Protein AF-A0A7U9L1Z5-F1 (afdb_monomer)

Secondary structure (DSSP, 8-state):
-------------------SSTTTT-HHHHHHHHHHHHSTT--HHHHHHHHHHT-SS---HHHHHHHHHHHHHS---

Solvent-accessible surface area (backbone atoms only — not comparable to full-atom values): 5092 Å² total; per-residue (Å²): 136,85,92,74,93,78,89,77,84,79,81,64,78,81,65,80,82,77,68,93,50,84,63,66,93,35,71,65,32,55,50,38,40,52,52,47,70,77,40,78,87,65,51,70,69,62,50,38,57,55,56,41,73,74,39,96,66,84,65,56,68,71,58,48,52,54,36,44,50,45,25,69,78,52,61,84,131

pLDDT: mean 75.95, std 15.89, range [41.72, 92.44]

Radius of gyration: 19.93 Å; Cα contacts (8 Å, |Δi|>4): 42; chains: 1; bounding box: 41×33×59 Å

Structure (mmCIF, N/CA/C/O backbone):
data_AF-A0A7U9L1Z5-F1
#
_entry.id   AF-A0A7U9L1Z5-F1
#
loop_
_atom_site.group_PDB
_atom_site.id
_atom_site.type_symbol
_atom_site.label_atom_id
_atom_site.label_alt_id
_atom_site.label_comp_id
_atom_site.label_asym_id
_atom_site.label_entity_id
_atom_site.label_seq_id
_atom_site.pdbx_PDB_ins_code
_atom_site.Cartn_x
_atom_site.Cartn_y
_atom_site.Cartn_z
_atom_site.occupancy
_atom_site.B_iso_or_equiv
_atom_site.auth_seq_id
_atom_site.auth_comp_id
_atom_site.auth_asym_id
_atom_site.auth_atom_id
_atom_site.pdbx_PDB_model_num
ATOM 1 N N . MET A 1 1 ? 30.659 -24.675 -48.612 1.00 41.72 1 MET A N 1
ATOM 2 C CA . MET A 1 1 ? 31.074 -23.309 -48.227 1.00 41.72 1 MET A CA 1
ATOM 3 C C . MET A 1 1 ? 30.094 -22.774 -47.202 1.00 41.72 1 MET A C 1
ATOM 5 O O . MET A 1 1 ? 28.901 -23.030 -47.298 1.00 41.72 1 MET A O 1
ATOM 9 N N . GLU A 1 2 ? 30.642 -22.150 -46.172 1.00 48.47 2 GLU A N 1
ATOM 10 C CA . GLU A 1 2 ? 30.036 -21.869 -44.875 1.00 48.47 2 GLU A CA 1
ATOM 11 C C . GLU A 1 2 ? 28.915 -20.814 -44.934 1.00 48.47 2 GLU A C 1
ATOM 13 O O . GLU A 1 2 ? 29.011 -19.814 -45.644 1.00 48.47 2 GLU A O 1
ATOM 18 N N . ARG A 1 3 ? 27.842 -21.019 -44.154 1.00 53.56 3 ARG A N 1
ATOM 19 C CA . ARG A 1 3 ? 26.787 -20.016 -43.936 1.00 53.56 3 ARG A CA 1
ATOM 20 C C . ARG A 1 3 ? 27.331 -18.898 -43.048 1.00 53.56 3 ARG A C 1
ATOM 22 O O . ARG A 1 3 ? 27.702 -19.157 -41.907 1.00 53.56 3 ARG A O 1
ATOM 29 N N . LYS A 1 4 ? 27.274 -17.643 -43.502 1.00 49.25 4 LYS A N 1
ATOM 30 C CA . LYS A 1 4 ? 27.435 -16.484 -42.611 1.00 49.25 4 LYS A CA 1
ATOM 31 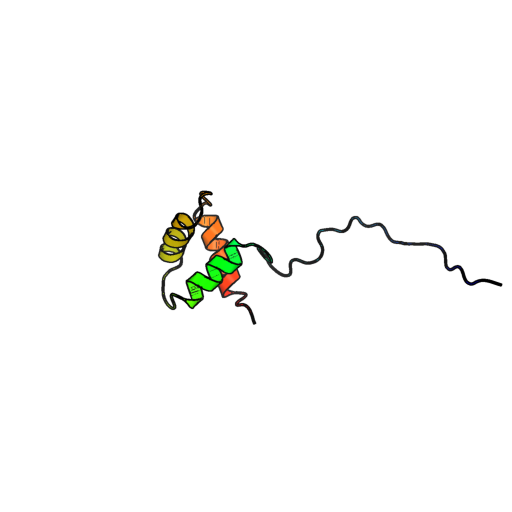C C . LYS A 1 4 ? 26.512 -15.340 -43.022 1.00 49.25 4 LYS A C 1
ATOM 33 O O . LYS A 1 4 ? 26.915 -14.420 -43.725 1.00 49.25 4 LYS A O 1
ATOM 38 N N . GLY A 1 5 ? 25.267 -15.400 -42.548 1.00 48.84 5 GLY A N 1
ATOM 39 C CA . GLY A 1 5 ? 24.376 -14.243 -42.528 1.00 48.84 5 GLY A CA 1
ATOM 40 C C . GLY A 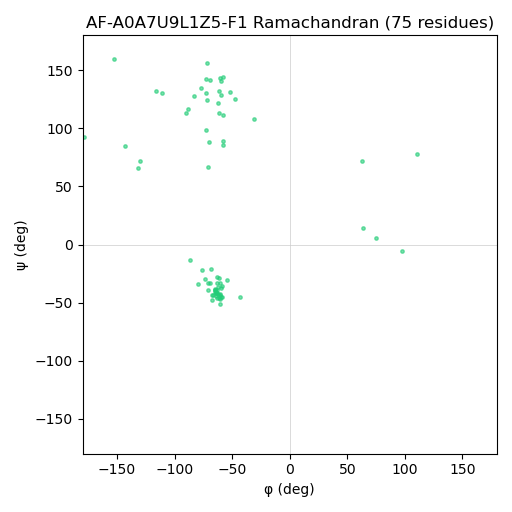1 5 ? 24.989 -13.153 -41.649 1.00 48.84 5 GLY A C 1
ATOM 41 O O . GLY A 1 5 ? 25.157 -13.341 -40.445 1.00 48.84 5 GLY A O 1
ATOM 42 N N . ARG A 1 6 ? 25.382 -12.034 -42.260 1.00 56.44 6 ARG A N 1
ATOM 43 C CA . ARG A 1 6 ? 25.855 -10.832 -41.570 1.00 56.44 6 ARG A CA 1
ATOM 44 C C . ARG A 1 6 ? 24.828 -9.721 -41.752 1.00 56.44 6 ARG A C 1
ATOM 46 O O . ARG A 1 6 ? 24.495 -9.389 -42.881 1.00 56.44 6 ARG A O 1
ATOM 53 N N . GLY A 1 7 ? 24.458 -9.086 -40.641 1.00 51.44 7 GLY A N 1
ATOM 54 C CA . GLY A 1 7 ? 24.219 -7.642 -40.634 1.00 51.44 7 GLY A CA 1
ATOM 55 C C . GLY A 1 7 ? 22.776 -7.178 -40.463 1.00 51.44 7 GLY A C 1
ATOM 56 O O . GLY A 1 7 ? 22.170 -6.713 -41.415 1.00 51.44 7 GLY A O 1
ATOM 57 N N . HIS A 1 8 ? 22.271 -7.205 -39.230 1.00 44.31 8 HIS A N 1
ATOM 58 C CA . HIS A 1 8 ? 21.955 -5.977 -38.482 1.00 44.31 8 HIS A CA 1
ATOM 59 C C . HIS A 1 8 ? 21.427 -6.371 -37.100 1.00 44.31 8 HIS A C 1
ATOM 61 O O . HIS A 1 8 ? 20.237 -6.597 -36.894 1.00 44.31 8 HIS A O 1
ATOM 67 N N . VAL A 1 9 ? 22.329 -6.458 -36.122 1.00 50.16 9 VAL A N 1
ATOM 68 C CA . VAL A 1 9 ? 21.913 -6.404 -34.720 1.00 50.16 9 VAL A CA 1
ATOM 69 C C . VAL A 1 9 ? 21.543 -4.948 -34.488 1.00 50.16 9 VAL A C 1
ATOM 71 O O . VAL A 1 9 ? 22.421 -4.100 -34.355 1.00 50.16 9 VAL A O 1
ATOM 74 N N . GLY A 1 10 ? 20.245 -4.651 -34.548 1.00 49.28 10 GLY A N 1
ATOM 75 C CA . GLY A 1 10 ? 19.692 -3.360 -34.168 1.00 49.28 10 GLY A CA 1
ATOM 76 C C . GLY A 1 10 ? 20.053 -3.073 -32.717 1.00 49.28 10 GLY A C 1
ATOM 77 O O . GLY A 1 10 ? 19.323 -3.439 -31.800 1.00 49.28 10 GLY A O 1
ATOM 78 N N . GLY A 1 11 ? 21.207 -2.443 -32.515 1.00 54.66 11 GLY A N 1
ATOM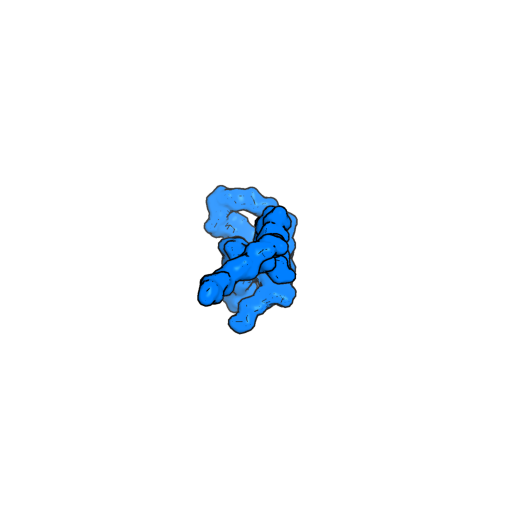 79 C CA . GLY A 1 11 ? 21.669 -1.923 -31.240 1.00 54.66 11 GLY A CA 1
ATOM 80 C C . GLY A 1 11 ? 20.850 -0.701 -30.855 1.00 54.66 11 GLY A C 1
ATOM 81 O O . GLY A 1 11 ? 21.371 0.406 -30.806 1.00 54.66 11 GLY A O 1
ATOM 82 N N . ARG A 1 12 ? 19.556 -0.890 -30.578 1.00 57.97 12 ARG A N 1
ATOM 83 C CA . ARG A 1 12 ? 18.862 0.018 -29.671 1.00 57.97 12 ARG A CA 1
ATOM 84 C C . ARG A 1 12 ? 19.385 -0.300 -28.270 1.00 57.97 12 ARG A C 1
ATOM 86 O O . ARG A 1 12 ? 19.420 -1.482 -27.911 1.00 57.97 12 ARG A O 1
ATOM 93 N N . PRO A 1 13 ? 19.805 0.700 -27.477 1.00 53.41 13 PRO A N 1
ATOM 94 C CA . PRO A 1 13 ? 20.141 0.456 -26.083 1.00 53.41 13 PRO A CA 1
ATOM 95 C C . PRO A 1 13 ? 18.947 -0.263 -25.458 1.00 53.41 13 PRO A C 1
ATOM 97 O O . PRO A 1 13 ? 17.806 0.133 -25.703 1.00 53.41 13 PRO A O 1
ATOM 100 N N . LYS A 1 14 ? 19.199 -1.364 -24.736 1.00 52.97 14 LYS A N 1
ATOM 101 C CA . LYS A 1 14 ? 18.179 -2.088 -23.971 1.00 52.97 14 LYS A CA 1
ATOM 102 C C . LYS A 1 14 ? 17.573 -1.096 -22.976 1.00 52.97 14 LYS A C 1
ATOM 104 O O . LYS A 1 14 ? 18.016 -1.015 -21.833 1.00 52.97 14 LYS A O 1
ATOM 109 N N . GLY A 1 15 ? 16.573 -0.328 -23.414 1.00 50.38 15 GLY A N 1
ATOM 110 C CA . GLY A 1 15 ? 15.610 0.295 -22.526 1.00 50.38 15 GLY A CA 1
ATOM 111 C C . GLY A 1 15 ? 15.165 -0.813 -21.591 1.00 50.38 15 GLY A C 1
ATOM 112 O O . GLY A 1 15 ? 14.882 -1.916 -22.069 1.00 50.38 15 GLY A O 1
ATOM 113 N N . ARG A 1 16 ? 15.287 -0.563 -20.283 1.00 56.59 16 ARG A N 1
ATOM 114 C CA . ARG A 1 16 ? 15.029 -1.520 -19.200 1.00 56.59 16 ARG A CA 1
ATOM 115 C C . ARG A 1 16 ? 13.929 -2.487 -19.631 1.00 56.59 16 ARG A C 1
ATOM 117 O O . ARG A 1 16 ? 12.789 -2.073 -19.815 1.00 56.59 16 ARG A O 1
ATOM 124 N N . ARG A 1 17 ? 14.301 -3.741 -19.907 1.00 53.59 17 ARG A N 1
ATOM 125 C CA . ARG A 1 17 ? 13.351 -4.762 -20.350 1.00 53.59 17 ARG A CA 1
ATOM 126 C C . ARG A 1 17 ? 12.269 -4.892 -19.276 1.00 53.59 17 ARG A C 1
ATOM 128 O O . ARG A 1 17 ? 12.564 -5.374 -18.193 1.00 53.59 17 ARG A O 1
ATOM 135 N N . GLY A 1 18 ? 11.060 -4.458 -19.627 1.00 54.34 18 GLY A N 1
ATOM 136 C CA . GLY A 1 18 ? 9.788 -5.016 -19.173 1.00 54.34 18 GLY A CA 1
ATOM 137 C C . GLY A 1 18 ? 9.505 -4.939 -17.680 1.00 54.34 18 GLY A C 1
ATOM 138 O O . GLY A 1 18 ? 9.460 -5.976 -17.029 1.00 54.34 18 GLY A O 1
ATOM 139 N N . LEU A 1 19 ? 9.227 -3.743 -17.161 1.00 55.66 19 LEU A N 1
ATOM 140 C CA . LEU A 1 19 ? 8.282 -3.666 -16.049 1.00 55.66 19 LEU A CA 1
ATOM 141 C C . LEU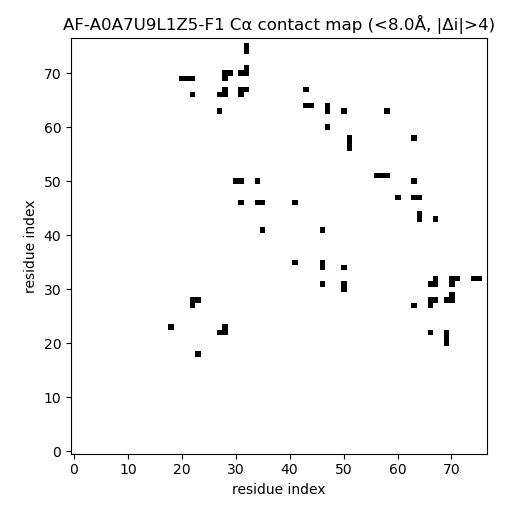 A 1 19 ? 6.890 -3.491 -16.668 1.00 55.66 19 LEU A C 1
ATOM 143 O O . LEU A 1 19 ? 6.633 -2.486 -17.326 1.00 55.66 19 LEU A O 1
ATOM 147 N N . THR A 1 20 ? 6.033 -4.497 -16.517 1.00 65.50 20 THR A N 1
ATOM 148 C CA . THR A 1 20 ? 4.625 -4.511 -16.934 1.00 6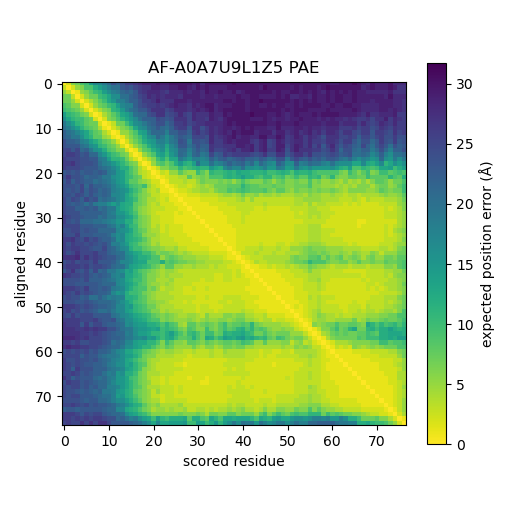5.50 20 THR A CA 1
ATOM 149 C C . THR A 1 20 ? 3.816 -3.455 -16.176 1.00 65.50 20 THR A C 1
ATOM 151 O O . THR A 1 20 ? 2.844 -2.933 -16.711 1.00 65.50 20 THR A O 1
ATOM 154 N N . TYR A 1 21 ? 4.234 -3.107 -14.954 1.00 66.19 21 TYR A N 1
ATOM 155 C CA . TYR A 1 21 ? 3.595 -2.099 -14.107 1.00 66.19 21 TYR A CA 1
ATOM 156 C C . TYR A 1 21 ? 4.608 -1.446 -13.140 1.00 66.19 21 TYR A C 1
ATOM 158 O O . TYR A 1 21 ? 5.697 -1.993 -12.912 1.00 66.19 21 TYR A O 1
ATOM 166 N N . PRO A 1 22 ? 4.307 -0.246 -12.599 1.00 73.69 22 PRO A N 1
ATOM 167 C CA . PRO A 1 22 ? 5.205 0.467 -11.692 1.00 73.69 22 PRO A CA 1
ATOM 168 C C . PRO A 1 22 ? 5.556 -0.361 -10.446 1.00 73.69 22 PRO A C 1
ATOM 170 O O . PRO A 1 22 ? 4.728 -1.093 -9.921 1.00 73.69 22 PRO A O 1
ATOM 173 N N . TYR A 1 23 ? 6.796 -0.223 -9.962 1.00 78.12 23 TYR A N 1
ATOM 174 C CA . TYR A 1 23 ? 7.327 -0.937 -8.785 1.00 78.12 23 TYR A CA 1
ATOM 175 C C . TYR A 1 23 ? 7.409 -2.468 -8.916 1.00 78.12 23 TYR A C 1
ATOM 177 O O .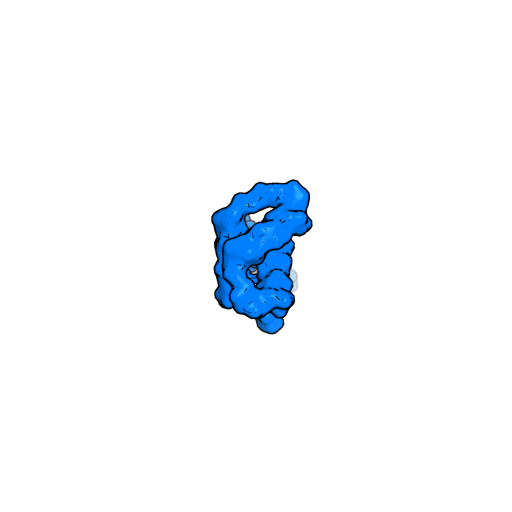 TYR A 1 23 ? 7.616 -3.164 -7.925 1.00 78.12 23 TYR A O 1
ATOM 185 N N . GLN A 1 24 ? 7.293 -3.027 -10.121 1.00 75.56 24 GLN A N 1
ATOM 186 C CA . GLN A 1 24 ? 7.557 -4.449 -10.316 1.00 75.56 24 GLN A CA 1
ATOM 187 C C . GLN A 1 24 ? 9.018 -4.791 -9.954 1.00 75.56 24 GLN A C 1
ATOM 189 O O . GLN A 1 24 ? 9.957 -4.102 -10.355 1.00 75.56 24 GLN A O 1
ATOM 194 N N . GLY A 1 25 ? 9.194 -5.855 -9.163 1.00 77.12 25 GLY A N 1
ATOM 195 C CA . GLY A 1 25 ? 10.488 -6.243 -8.588 1.00 77.12 25 GLY A CA 1
ATOM 196 C C . GLY A 1 25 ? 10.952 -5.371 -7.415 1.00 77.12 25 GLY A C 1
ATOM 197 O O . GLY A 1 25 ? 12.071 -5.544 -6.940 1.00 77.12 25 GLY A O 1
ATOM 198 N N . ASP A 1 26 ? 10.123 -4.433 -6.950 1.00 83.56 26 ASP A N 1
ATOM 199 C CA . ASP A 1 26 ? 10.410 -3.602 -5.785 1.00 83.56 26 ASP A CA 1
ATOM 200 C C . ASP A 1 26 ? 10.043 -4.344 -4.494 1.00 83.56 26 ASP A C 1
ATOM 202 O O . ASP A 1 26 ? 8.909 -4.788 -4.309 1.00 83.56 26 ASP A O 1
ATOM 206 N N . GLU A 1 27 ? 10.987 -4.421 -3.561 1.00 85.19 27 GLU A N 1
ATOM 207 C CA . GLU A 1 27 ? 10.785 -5.006 -2.230 1.00 85.19 27 GLU A CA 1
ATOM 208 C C . GLU A 1 27 ? 9.605 -4.375 -1.469 1.00 85.19 27 GLU A C 1
ATOM 210 O O . GLU A 1 27 ? 8.925 -5.044 -0.691 1.00 85.19 27 GLU A O 1
ATOM 215 N N . ARG A 1 28 ? 9.313 -3.091 -1.715 1.00 88.19 28 ARG A N 1
ATOM 216 C CA . ARG A 1 28 ?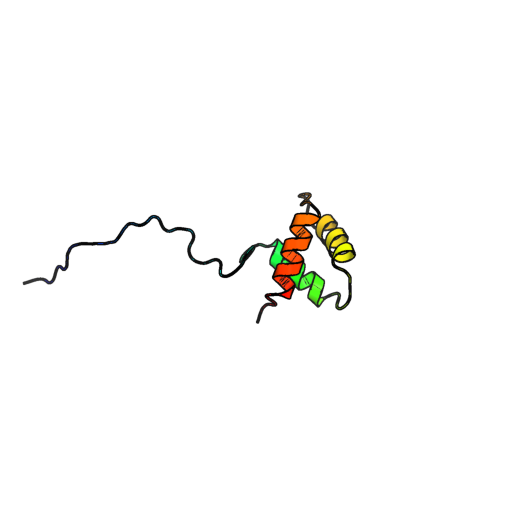 8.198 -2.380 -1.079 1.00 88.19 28 ARG A CA 1
ATOM 217 C C . ARG A 1 28 ? 6.852 -2.864 -1.594 1.00 88.19 28 ARG A C 1
ATOM 219 O O . ARG A 1 28 ? 5.890 -2.876 -0.834 1.00 88.19 28 ARG A O 1
ATOM 226 N N . LEU A 1 29 ? 6.778 -3.265 -2.862 1.00 88.25 29 LEU A N 1
ATOM 227 C CA . LEU A 1 29 ? 5.561 -3.825 -3.437 1.00 88.25 29 LEU A CA 1
ATOM 228 C C . LEU A 1 29 ? 5.244 -5.179 -2.798 1.00 88.25 29 LEU A C 1
ATOM 230 O O . LEU A 1 29 ? 4.105 -5.415 -2.402 1.00 88.25 29 LEU A O 1
ATOM 234 N N . THR A 1 30 ? 6.253 -6.031 -2.619 1.00 88.62 30 THR A N 1
ATOM 235 C CA . THR A 1 30 ? 6.104 -7.303 -1.900 1.00 88.62 30 THR A CA 1
ATOM 236 C C . THR A 1 30 ? 5.648 -7.078 -0.456 1.00 88.62 30 THR A C 1
ATOM 238 O O . THR A 1 30 ? 4.696 -7.716 -0.012 1.00 88.62 30 THR A O 1
ATOM 241 N N . LEU A 1 31 ? 6.247 -6.120 0.262 1.00 89.25 31 LEU A N 1
ATOM 242 C CA . LEU A 1 31 ? 5.822 -5.769 1.624 1.00 89.25 31 LEU A CA 1
ATOM 243 C C . LEU A 1 31 ? 4.386 -5.238 1.671 1.00 89.25 31 LEU A C 1
ATOM 245 O O . LEU A 1 31 ? 3.603 -5.639 2.528 1.00 89.25 31 LEU A O 1
ATOM 249 N N . ALA A 1 32 ? 4.010 -4.376 0.727 1.00 90.50 32 ALA A N 1
ATOM 250 C CA . ALA A 1 32 ? 2.651 -3.860 0.616 1.00 90.50 32 ALA A CA 1
ATOM 251 C C . ALA A 1 32 ? 1.631 -4.986 0.383 1.00 90.50 32 ALA A C 1
ATOM 253 O O . ALA A 1 32 ? 0.581 -5.008 1.025 1.00 90.50 32 ALA A O 1
ATOM 254 N N . ARG A 1 33 ? 1.952 -5.959 -0.479 1.00 89.44 33 ARG A N 1
ATOM 255 C CA . ARG A 1 33 ? 1.119 -7.149 -0.717 1.00 89.44 33 ARG A CA 1
ATOM 256 C C . ARG A 1 33 ? 0.973 -8.010 0.532 1.00 89.44 33 ARG A C 1
ATOM 258 O O . ARG A 1 33 ? -0.140 -8.397 0.876 1.00 89.44 33 ARG A O 1
ATOM 265 N N . GLN A 1 34 ? 2.071 -8.272 1.239 1.00 89.75 34 GLN A N 1
ATOM 266 C CA . GLN A 1 34 ? 2.042 -9.012 2.503 1.00 89.75 34 GLN A CA 1
ATOM 267 C C . GLN A 1 34 ? 1.183 -8.298 3.550 1.00 89.75 34 GLN A C 1
ATOM 269 O O . GLN A 1 34 ? 0.356 -8.934 4.200 1.00 89.75 34 GLN A O 1
ATOM 274 N N . ALA A 1 35 ? 1.319 -6.976 3.665 1.00 90.19 35 ALA A N 1
ATOM 275 C CA . ALA A 1 35 ? 0.545 -6.177 4.604 1.00 90.19 35 ALA A CA 1
ATOM 276 C C . ALA A 1 35 ? -0.957 -6.197 4.271 1.00 90.19 35 ALA A C 1
ATOM 278 O O . ALA A 1 35 ? -1.773 -6.360 5.175 1.00 90.19 35 ALA A O 1
ATOM 279 N N . LEU A 1 36 ? -1.320 -6.123 2.984 1.00 89.62 36 LEU A N 1
ATOM 280 C CA . LEU A 1 36 ? -2.703 -6.263 2.512 1.00 89.62 36 LEU A CA 1
ATOM 281 C C . LEU A 1 36 ? 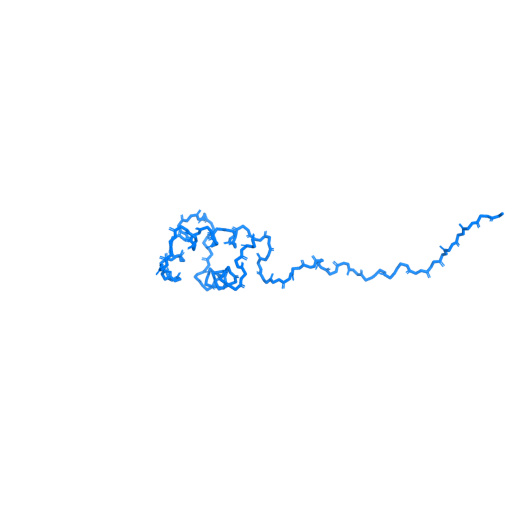-3.274 -7.666 2.770 1.00 89.62 36 LEU A C 1
ATOM 283 O O . LEU A 1 36 ? -4.435 -7.785 3.155 1.00 89.62 36 LEU A O 1
ATOM 287 N N . LYS A 1 37 ? -2.469 -8.721 2.589 1.00 88.19 37 LYS A N 1
ATOM 288 C CA . LYS A 1 37 ? -2.878 -10.115 2.825 1.00 88.19 37 LYS A CA 1
ATOM 289 C C . LYS A 1 37 ? -3.051 -10.429 4.313 1.00 88.19 37 LYS A C 1
ATOM 291 O O . LYS A 1 37 ? -3.975 -11.147 4.676 1.00 88.19 37 LYS A O 1
ATOM 296 N N . GLY A 1 38 ? -2.173 -9.896 5.164 1.00 87.31 38 GLY A N 1
ATOM 297 C CA . GLY A 1 38 ? -2.239 -10.069 6.617 1.00 87.31 38 GLY A CA 1
ATOM 298 C C . GLY A 1 38 ? -3.316 -9.219 7.294 1.00 87.31 38 GLY A C 1
ATOM 299 O O . GLY A 1 38 ? -3.757 -9.564 8.384 1.00 87.31 38 GLY A O 1
ATOM 300 N N . ASN A 1 39 ? -3.757 -8.133 6.649 1.00 86.94 39 ASN A N 1
ATOM 301 C CA . ASN A 1 39 ? -4.700 -7.171 7.218 1.00 86.94 39 ASN A CA 1
ATOM 302 C C . ASN A 1 39 ? -5.847 -6.843 6.241 1.00 86.94 39 ASN A C 1
ATOM 304 O O . ASN A 1 39 ? -5.960 -5.702 5.767 1.00 86.94 39 ASN A O 1
ATOM 308 N N . PRO A 1 40 ? -6.715 -7.818 5.914 1.00 80.12 40 PRO A N 1
ATOM 309 C CA . PRO A 1 40 ? -7.857 -7.562 5.049 1.00 80.12 40 PRO A CA 1
ATOM 310 C C . PRO A 1 40 ? -8.793 -6.536 5.708 1.00 80.12 40 PRO A C 1
ATOM 312 O O . PRO A 1 40 ? -9.281 -6.741 6.814 1.00 80.12 40 PRO A O 1
ATOM 315 N N . GLY A 1 41 ? -9.037 -5.414 5.026 1.00 83.62 41 GLY A N 1
ATOM 316 C CA . GLY A 1 41 ? -9.941 -4.354 5.498 1.00 83.62 41 GLY A CA 1
ATOM 317 C C . GLY A 1 41 ? -9.264 -3.169 6.193 1.00 83.62 41 GLY A C 1
ATOM 318 O O . GLY A 1 41 ? -9.927 -2.167 6.453 1.00 83.62 41 GLY A O 1
ATOM 319 N N . VAL A 1 42 ? -7.951 -3.222 6.430 1.00 89.50 42 VAL A N 1
ATOM 320 C CA . VAL A 1 42 ? -7.211 -2.068 6.957 1.00 89.50 42 VAL A CA 1
ATOM 321 C C . VAL A 1 42 ? -7.051 -0.991 5.878 1.00 89.50 42 VAL A C 1
ATOM 323 O O . VAL A 1 42 ? -6.890 -1.276 4.684 1.00 89.50 42 VAL A O 1
ATOM 326 N N . THR A 1 43 ? -7.139 0.274 6.293 1.00 90.56 43 THR A N 1
ATOM 327 C CA . THR A 1 43 ? -7.035 1.416 5.378 1.00 90.56 43 THR A CA 1
ATOM 328 C C . THR A 1 43 ? -5.600 1.608 4.890 1.00 90.56 43 THR A C 1
ATOM 330 O O . THR A 1 43 ? -4.634 1.240 5.559 1.00 90.56 43 THR A O 1
ATOM 333 N N . ASN A 1 44 ? -5.433 2.245 3.728 1.00 89.62 44 ASN A N 1
ATOM 334 C CA . ASN A 1 44 ? -4.096 2.553 3.221 1.00 89.62 44 ASN A CA 1
ATOM 335 C C . ASN A 1 44 ? -3.302 3.435 4.199 1.00 89.62 44 ASN A C 1
ATOM 337 O O . ASN A 1 44 ? -2.101 3.246 4.312 1.00 89.62 44 ASN A O 1
ATOM 341 N N . ALA A 1 45 ? -3.947 4.368 4.909 1.00 90.00 45 ALA A N 1
ATOM 342 C CA . ALA A 1 45 ? -3.272 5.242 5.871 1.00 90.00 45 ALA A CA 1
ATOM 343 C C . ALA A 1 45 ? -2.629 4.442 7.015 1.00 90.00 45 ALA A C 1
ATOM 345 O O . ALA A 1 45 ? -1.449 4.622 7.306 1.00 90.00 45 ALA A O 1
ATOM 346 N N . GLU A 1 46 ? -3.376 3.494 7.579 1.00 90.94 46 GLU A N 1
ATOM 347 C CA . GLU A 1 46 ? -2.891 2.608 8.640 1.00 90.94 46 GLU A CA 1
ATOM 348 C C . GLU A 1 46 ? -1.750 1.705 8.146 1.00 90.94 46 GLU A C 1
ATOM 350 O O . GLU A 1 46 ? -0.732 1.546 8.822 1.00 90.94 46 GLU A O 1
ATOM 355 N N . LEU A 1 47 ? -1.875 1.158 6.931 1.00 91.12 47 LEU A N 1
ATOM 356 C CA . LEU A 1 47 ? -0.818 0.351 6.315 1.00 91.12 47 LEU A CA 1
ATOM 357 C C . LEU A 1 47 ? 0.444 1.176 6.037 1.00 91.12 47 LEU A C 1
ATOM 359 O O . LEU A 1 47 ? 1.544 0.677 6.244 1.00 91.12 47 LEU A O 1
ATOM 363 N N . ILE A 1 48 ? 0.315 2.431 5.598 1.00 90.94 48 ILE A N 1
ATOM 364 C CA . ILE A 1 48 ? 1.458 3.325 5.355 1.00 90.94 48 ILE A CA 1
ATOM 365 C C . ILE A 1 48 ? 2.237 3.547 6.651 1.00 90.94 48 ILE A C 1
ATOM 367 O O . ILE A 1 48 ? 3.457 3.402 6.638 1.00 90.94 48 ILE A O 1
ATOM 371 N N . THR A 1 49 ? 1.552 3.841 7.759 1.00 89.38 49 THR A N 1
ATOM 372 C CA . THR A 1 49 ? 2.186 4.026 9.074 1.00 89.38 49 THR A CA 1
ATOM 373 C C . THR A 1 49 ? 2.957 2.774 9.498 1.00 89.38 49 THR A C 1
ATOM 375 O O . THR A 1 49 ? 4.120 2.862 9.894 1.00 89.38 49 THR A O 1
ATOM 378 N N . GLN A 1 50 ? 2.356 1.590 9.339 1.00 88.19 50 GLN A N 1
ATOM 379 C CA . GLN A 1 50 ? 3.016 0.316 9.645 1.00 88.19 50 GLN A CA 1
ATOM 380 C C . GLN A 1 50 ? 4.231 0.054 8.741 1.00 88.19 50 GLN A C 1
ATOM 382 O O . GLN A 1 50 ? 5.291 -0.339 9.223 1.00 88.19 50 GLN A O 1
ATOM 387 N N . LEU A 1 51 ? 4.102 0.293 7.434 1.00 87.81 51 LEU A N 1
ATOM 388 C CA . LEU A 1 51 ? 5.161 0.062 6.448 1.00 87.81 51 LEU A CA 1
ATOM 389 C C . LEU A 1 51 ? 6.325 1.050 6.599 1.00 87.81 51 LEU A C 1
ATOM 391 O O . LEU A 1 51 ? 7.479 0.678 6.386 1.00 87.81 51 LEU A O 1
ATOM 395 N N . GLN A 1 52 ? 6.048 2.290 7.006 1.00 86.62 52 GLN A N 1
ATOM 396 C CA . GLN A 1 52 ? 7.078 3.268 7.357 1.00 86.62 52 GLN A CA 1
ATOM 397 C C . GLN A 1 52 ? 7.883 2.835 8.581 1.00 86.62 52 GLN A C 1
ATOM 399 O O . GLN A 1 52 ? 9.098 2.999 8.575 1.00 86.62 52 GLN A O 1
ATOM 404 N N . GLY A 1 53 ? 7.239 2.234 9.585 1.00 82.69 53 GLY A N 1
ATOM 405 C CA . GLY A 1 53 ? 7.921 1.720 10.777 1.00 82.69 53 GLY A CA 1
ATOM 406 C C . GLY A 1 53 ? 8.822 0.505 10.521 1.00 82.69 53 GLY A C 1
ATOM 407 O O . GLY A 1 53 ? 9.729 0.246 11.305 1.00 82.69 53 GLY A O 1
ATOM 408 N N . GLN A 1 54 ? 8.609 -0.234 9.427 1.00 80.19 54 GLN A N 1
ATOM 409 C CA . GLN A 1 54 ? 9.388 -1.437 9.094 1.00 80.19 54 GLN A CA 1
ATOM 410 C C . GLN A 1 54 ? 10.676 -1.153 8.308 1.00 80.19 54 GLN A C 1
ATOM 412 O O . GLN A 1 54 ? 11.508 -2.048 8.146 1.00 80.19 54 GLN A O 1
ATOM 417 N N . LYS A 1 55 ? 10.850 0.061 7.775 1.00 73.94 55 LYS A N 1
ATOM 418 C CA . LYS A 1 55 ? 12.016 0.426 6.963 1.00 73.94 55 LYS A CA 1
ATOM 419 C C . LYS A 1 55 ? 12.825 1.516 7.645 1.00 73.94 55 LYS A C 1
ATOM 421 O O . LYS A 1 55 ? 12.300 2.561 7.996 1.00 73.94 55 LYS A O 1
ATOM 426 N N . GLU A 1 56 ? 14.138 1.307 7.705 1.00 66.94 56 GLU A N 1
ATOM 427 C CA . GLU A 1 56 ? 15.100 2.319 8.165 1.00 66.94 56 GLU A CA 1
ATOM 428 C C . GLU A 1 56 ? 15.079 3.576 7.277 1.00 66.94 56 GLU A C 1
ATOM 430 O O . GLU A 1 56 ? 15.314 4.693 7.732 1.00 66.94 56 GLU A O 1
ATOM 435 N N . ARG A 1 57 ? 14.735 3.410 5.992 1.00 73.69 57 ARG A N 1
ATOM 436 C CA . ARG A 1 57 ? 14.603 4.514 5.044 1.00 73.69 57 ARG A CA 1
ATOM 437 C C . ARG A 1 57 ? 13.189 5.087 5.075 1.00 73.69 57 ARG A C 1
ATOM 439 O O . ARG A 1 57 ? 12.233 4.423 4.671 1.00 73.69 57 ARG A O 1
ATOM 446 N N . THR A 1 58 ? 13.076 6.354 5.465 1.00 69.81 58 THR A N 1
ATOM 447 C CA . THR A 1 58 ? 11.809 7.090 5.504 1.00 69.81 58 THR A CA 1
ATOM 448 C C . THR A 1 58 ? 11.309 7.377 4.087 1.00 69.81 58 THR A C 1
ATOM 450 O O . THR A 1 58 ? 11.614 8.401 3.476 1.00 69.81 58 THR A O 1
ATOM 453 N N . TYR A 1 59 ? 10.544 6.449 3.520 1.00 75.88 59 TYR A N 1
ATOM 454 C CA . TYR A 1 59 ? 9.806 6.709 2.289 1.00 75.88 59 TYR A CA 1
ATOM 455 C C . TYR A 1 59 ? 8.568 7.552 2.602 1.00 75.88 59 TYR A C 1
ATOM 457 O O . TYR A 1 59 ? 7.817 7.275 3.541 1.00 75.88 59 TYR A O 1
ATOM 465 N N . SER A 1 60 ? 8.335 8.583 1.793 1.00 83.25 60 SER A N 1
ATOM 466 C CA . SER A 1 60 ? 7.202 9.489 1.970 1.00 83.25 60 SER A CA 1
ATOM 467 C C . SER A 1 60 ? 5.867 8.740 1.867 1.00 83.25 60 SER A C 1
ATOM 469 O O . SER A 1 60 ? 5.710 7.869 1.008 1.00 83.25 60 SER A O 1
ATOM 471 N N . CYS A 1 61 ? 4.874 9.135 2.672 1.00 86.50 61 CYS A N 1
ATOM 472 C CA . CYS A 1 61 ? 3.497 8.626 2.587 1.00 86.50 61 CYS A CA 1
ATOM 473 C C . CYS A 1 61 ? 2.942 8.511 1.151 1.00 86.50 61 CYS A C 1
ATOM 475 O O . CYS A 1 61 ? 2.3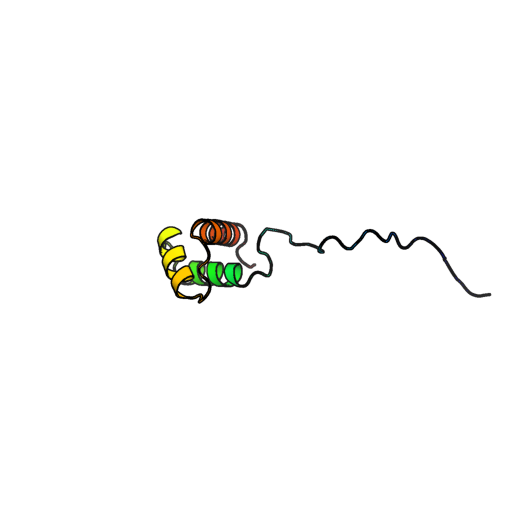78 7.463 0.830 1.00 86.50 61 CYS A O 1
ATOM 477 N N . PRO A 1 62 ? 3.106 9.508 0.248 1.00 89.06 62 PRO A N 1
ATOM 478 C CA . PRO A 1 62 ? 2.600 9.392 -1.122 1.00 89.06 62 PRO A CA 1
ATOM 479 C C . PRO A 1 62 ? 3.210 8.226 -1.907 1.00 89.06 62 PRO A C 1
ATOM 481 O O . PRO A 1 62 ? 2.511 7.603 -2.700 1.00 89.06 62 PRO A O 1
ATOM 484 N N . VAL A 1 63 ? 4.480 7.885 -1.664 1.00 88.88 63 VAL A N 1
ATOM 485 C CA . VAL A 1 63 ? 5.146 6.762 -2.339 1.00 88.88 63 VAL A CA 1
ATOM 486 C C . VAL A 1 63 ? 4.530 5.440 -1.897 1.00 88.88 63 VAL A C 1
ATOM 488 O O . VAL A 1 63 ? 4.159 4.627 -2.739 1.00 88.88 63 VAL A O 1
ATOM 491 N N . TRP A 1 64 ? 4.346 5.245 -0.590 1.00 91.44 64 TRP A N 1
ATOM 492 C CA . TRP A 1 64 ? 3.678 4.051 -0.073 1.00 91.44 64 TRP A CA 1
ATOM 493 C C . TRP A 1 64 ? 2.230 3.937 -0.550 1.00 91.44 64 TRP A C 1
ATOM 495 O O . TRP A 1 64 ? 1.789 2.840 -0.878 1.00 91.44 64 TRP A O 1
ATOM 505 N N . ASN A 1 65 ? 1.506 5.053 -0.676 1.00 92.44 65 ASN A N 1
ATOM 506 C CA . ASN A 1 65 ? 0.148 5.035 -1.217 1.00 92.44 65 ASN A CA 1
ATOM 507 C C . ASN A 1 65 ? 0.109 4.563 -2.683 1.00 92.44 65 ASN A C 1
ATOM 509 O O . ASN A 1 65 ? -0.763 3.779 -3.048 1.00 92.44 65 ASN A O 1
ATOM 513 N N . LEU A 1 66 ? 1.057 5.003 -3.520 1.00 91.44 66 LEU A N 1
ATOM 514 C CA . LEU A 1 66 ? 1.170 4.532 -4.907 1.00 91.44 66 LEU A CA 1
ATOM 515 C C . LEU A 1 66 ? 1.502 3.037 -4.976 1.00 91.44 66 LEU A C 1
ATOM 517 O O . LEU A 1 66 ? 0.913 2.312 -5.773 1.00 91.44 66 LEU A O 1
ATOM 521 N N . ILE A 1 67 ? 2.397 2.567 -4.109 1.00 90.50 67 ILE A N 1
ATOM 522 C CA . ILE A 1 67 ? 2.785 1.155 -4.037 1.00 90.50 67 ILE A CA 1
ATOM 523 C C . ILE A 1 67 ? 1.610 0.289 -3.570 1.00 90.50 67 ILE A C 1
ATOM 525 O O . ILE A 1 67 ? 1.346 -0.748 -4.168 1.00 90.50 67 ILE A O 1
ATOM 529 N N . LEU A 1 68 ? 0.862 0.726 -2.552 1.00 91.19 68 LEU A N 1
ATOM 530 C CA . LEU A 1 68 ? -0.338 0.034 -2.074 1.00 91.19 68 LEU A CA 1
ATOM 531 C C . LEU A 1 68 ? -1.431 -0.024 -3.142 1.00 91.19 68 LEU A C 1
ATOM 533 O O . LEU A 1 68 ? -2.087 -1.053 -3.274 1.00 91.19 68 LEU A O 1
ATOM 537 N N . LYS A 1 69 ? -1.626 1.047 -3.922 1.00 90.62 69 LYS A N 1
ATOM 538 C CA . LYS A 1 69 ? -2.536 1.020 -5.078 1.00 90.62 69 LYS A CA 1
ATOM 539 C C . LYS A 1 69 ? -2.090 -0.022 -6.099 1.00 90.62 69 LYS A C 1
ATOM 541 O O . LYS A 1 69 ? -2.863 -0.923 -6.404 1.00 90.62 69 LYS A O 1
ATOM 546 N N . SER A 1 70 ? -0.821 0.020 -6.501 1.00 89.25 70 SER A N 1
ATOM 547 C CA . SER A 1 70 ? -0.260 -0.944 -7.450 1.00 89.25 70 SER A CA 1
ATOM 548 C C . SER A 1 70 ? -0.357 -2.392 -6.946 1.00 89.25 70 SER A C 1
ATOM 550 O O . SER A 1 70 ? -0.689 -3.286 -7.716 1.00 89.25 70 SER A O 1
ATOM 552 N N . ALA A 1 71 ? -0.164 -2.629 -5.645 1.00 89.50 71 ALA A N 1
ATOM 553 C CA . ALA A 1 71 ? -0.333 -3.942 -5.020 1.00 89.50 71 ALA A CA 1
ATOM 554 C C . ALA A 1 71 ? -1.778 -4.467 -5.088 1.00 89.50 71 ALA A C 1
ATOM 556 O O . ALA A 1 71 ? -1.975 -5.675 -5.187 1.00 89.50 71 ALA A O 1
ATOM 557 N N . ARG A 1 72 ? -2.781 -3.580 -5.027 1.00 87.38 72 ARG A N 1
ATOM 558 C CA . ARG A 1 72 ? -4.206 -3.940 -5.144 1.00 87.38 72 ARG A CA 1
ATOM 559 C C . ARG A 1 72 ? -4.634 -4.152 -6.593 1.00 87.38 72 ARG A C 1
ATOM 561 O O . ARG A 1 72 ? -5.490 -4.988 -6.842 1.00 87.38 72 ARG A O 1
ATOM 568 N N . GLU A 1 73 ? -4.058 -3.393 -7.521 1.00 86.62 73 GLU A N 1
ATOM 569 C CA . GLU A 1 73 ? -4.293 -3.538 -8.965 1.00 86.62 73 GLU A CA 1
ATOM 570 C C . GLU A 1 73 ? -3.602 -4.786 -9.533 1.00 86.62 73 GLU A C 1
ATOM 572 O O . GLU A 1 73 ? -4.090 -5.395 -10.482 1.00 86.62 73 GLU A O 1
ATOM 577 N N . HIS A 1 74 ? -2.486 -5.187 -8.920 1.00 82.69 74 HIS A N 1
ATOM 578 C CA . HIS A 1 74 ? -1.702 -6.359 -9.292 1.00 82.69 74 HIS A CA 1
ATOM 579 C C . HIS A 1 74 ? -1.416 -7.231 -8.057 1.00 82.69 74 HIS A C 1
ATOM 581 O O . HIS A 1 74 ? -0.265 -7.262 -7.585 1.00 82.69 74 HIS A O 1
ATOM 587 N N . PRO A 1 75 ? -2.430 -7.929 -7.508 1.00 73.00 75 PRO A N 1
ATOM 588 C CA . PRO A 1 75 ? -2.176 -9.018 -6.573 1.00 73.00 75 PRO A CA 1
ATOM 589 C C . PRO A 1 75 ? -1.321 -10.072 -7.292 1.00 73.00 75 PRO A C 1
ATOM 591 O O . PRO A 1 75 ? -1.476 -10.274 -8.495 1.00 73.00 75 PRO A O 1
ATOM 594 N N . GLU A 1 76 ? -0.349 -10.669 -6.601 1.00 68.00 76 GLU A N 1
ATOM 595 C CA . GLU A 1 76 ? 0.393 -11.799 -7.179 1.00 68.00 76 GLU A CA 1
ATOM 596 C C . GLU A 1 76 ? -0.605 -12.917 -7.483 1.00 68.00 76 GLU A C 1
ATOM 598 O O . GLU A 1 76 ? -1.433 -13.221 -6.623 1.00 68.00 76 GLU A O 1
ATOM 603 N N . ASP A 1 77 ? -0.551 -13.418 -8.719 1.00 50.25 77 ASP A N 1
ATOM 604 C CA . ASP A 1 77 ? -1.296 -14.589 -9.196 1.00 50.25 77 ASP A CA 1
ATOM 605 C C . ASP A 1 77 ? -1.053 -15.804 -8.283 1.00 50.25 77 ASP A C 1
ATOM 607 O O . ASP A 1 77 ? 0.124 -16.021 -7.895 1.00 50.25 77 ASP A O 1
#

Mean predicted aligned error: 11.67 Å

Sequence (77 aa):
MERKGRGHVGGRPKGRRGLTYPYQGDERLTLARQALKGNPGVTNAELITQLQGQKERTYSCPVWNLILKSAREHPED

Nearest PDB structures (foldseek):
  8b9x-assembly2_B  TM=6.909E-01  e=3.955E+00  Homo sapiens

Foldseek 3Di:
DDDDDDDDPPPDPPPPPDDVDPCVVPPLLVLLLVLCVVDPPDDLVVSLVVSCVVDPDRDDSVVSVVSNVVCVVCPPD

Organism: NCBI:txid1306181